Protein AF-A0A963G6X9-F1 (afdb_monomer_lite)

pLDDT: mean 72.25, std 12.32, range [44.31, 86.62]

Structure (mmCIF, N/CA/C/O backbone):
data_AF-A0A963G6X9-F1
#
_entry.id   AF-A0A963G6X9-F1
#
loop_
_atom_site.group_PDB
_atom_site.id
_atom_site.type_symbol
_atom_site.label_atom_id
_atom_site.label_alt_id
_atom_site.label_comp_id
_atom_site.label_asym_id
_atom_site.label_entity_id
_atom_site.label_seq_id
_atom_site.pdbx_PDB_ins_code
_atom_site.Cartn_x
_atom_site.Cartn_y
_atom_site.Cartn_z
_atom_site.occupancy
_atom_site.B_iso_or_equiv
_atom_site.auth_seq_id
_atom_site.auth_comp_id
_atom_site.auth_asym_id
_atom_site.auth_atom_id
_atom_site.pdbx_PDB_model_num
ATOM 1 N N . PHE A 1 1 ? -8.750 -0.004 -19.098 1.00 50.75 1 PHE A N 1
ATOM 2 C CA . PHE A 1 1 ? -9.693 -0.032 -17.960 1.00 50.75 1 PHE A CA 1
ATOM 3 C C . PHE A 1 1 ? -10.117 -1.445 -17.555 1.00 50.75 1 PHE A C 1
ATOM 5 O O . PHE A 1 1 ? -10.132 -1.708 -16.366 1.00 50.75 1 PHE A O 1
ATOM 12 N N . THR A 1 2 ? -10.394 -2.377 -18.476 1.00 56.97 2 THR A N 1
ATOM 13 C CA . THR A 1 2 ? -10.781 -3.769 -18.144 1.00 56.97 2 THR A CA 1
ATOM 14 C C . THR A 1 2 ? -9.677 -4.612 -17.492 1.00 56.97 2 THR A C 1
ATOM 16 O O . THR A 1 2 ? -9.971 -5.350 -16.562 1.00 56.97 2 THR A O 1
ATOM 19 N N . VAL A 1 3 ? -8.413 -4.465 -17.911 1.00 58.00 3 VAL A N 1
ATOM 20 C CA . VAL A 1 3 ? -7.261 -5.170 -17.297 1.00 58.00 3 VAL A CA 1
ATOM 21 C C . VAL A 1 3 ? -7.012 -4.702 -15.859 1.00 58.00 3 VAL A C 1
ATOM 23 O O . VAL A 1 3 ? -6.868 -5.520 -14.960 1.00 58.00 3 VAL A O 1
ATOM 26 N N . ALA A 1 4 ? -7.084 -3.389 -15.618 1.00 52.81 4 ALA A N 1
ATOM 27 C CA . ALA A 1 4 ? -6.879 -2.807 -14.291 1.00 52.81 4 ALA A CA 1
ATOM 28 C C . ALA A 1 4 ? -7.883 -3.305 -13.242 1.00 52.81 4 ALA A C 1
ATOM 30 O O . ALA A 1 4 ? -7.522 -3.435 -12.085 1.00 52.81 4 ALA A O 1
ATOM 31 N N . ALA A 1 5 ? -9.126 -3.608 -13.628 1.00 55.50 5 ALA A N 1
ATOM 32 C CA . ALA A 1 5 ? -10.111 -4.176 -12.707 1.00 55.50 5 ALA A CA 1
ATOM 33 C C . ALA A 1 5 ? -9.874 -5.670 -12.418 1.00 55.50 5 ALA A C 1
ATOM 35 O O . ALA A 1 5 ? -10.227 -6.135 -11.342 1.00 55.50 5 ALA A O 1
ATOM 36 N N . PHE A 1 6 ? -9.292 -6.412 -13.366 1.00 58.31 6 PHE A N 1
ATOM 37 C CA . PHE A 1 6 ? -9.031 -7.849 -13.229 1.00 58.31 6 PHE A CA 1
ATOM 38 C C . PHE A 1 6 ? -7.768 -8.142 -12.415 1.00 58.31 6 PHE A C 1
ATOM 40 O O . PHE A 1 6 ? -7.718 -9.129 -11.692 1.00 58.31 6 PHE A O 1
ATOM 47 N N . GLU A 1 7 ? -6.763 -7.276 -12.531 1.00 59.94 7 GLU A N 1
ATOM 48 C CA . GLU A 1 7 ? -5.471 -7.428 -11.856 1.00 59.94 7 GLU A CA 1
ATOM 49 C C . GLU A 1 7 ? -5.372 -6.621 -10.552 1.00 59.94 7 GLU A C 1
ATOM 51 O O . GLU A 1 7 ? -4.399 -6.768 -9.824 1.00 59.94 7 GLU A O 1
ATOM 56 N N . ALA A 1 8 ? -6.357 -5.775 -10.225 1.00 57.84 8 ALA A N 1
ATOM 57 C CA . ALA A 1 8 ? -6.317 -4.937 -9.018 1.00 57.84 8 ALA A CA 1
ATOM 58 C C . ALA A 1 8 ? -6.275 -5.732 -7.704 1.00 57.84 8 ALA A C 1
ATOM 60 O O . ALA A 1 8 ? -5.845 -5.190 -6.693 1.00 57.84 8 ALA A O 1
ATOM 61 N N . GLU A 1 9 ? -6.716 -6.991 -7.714 1.00 65.44 9 GLU A N 1
ATOM 62 C CA . GLU A 1 9 ? -6.651 -7.889 -6.554 1.00 65.44 9 GLU A CA 1
ATOM 63 C C . GLU A 1 9 ? -5.455 -8.852 -6.614 1.00 65.44 9 GLU A C 1
ATOM 65 O O . GLU A 1 9 ? -5.237 -9.629 -5.683 1.00 65.44 9 GLU A O 1
ATOM 70 N N . ASP A 1 10 ? -4.650 -8.788 -7.679 1.00 79.38 10 ASP A N 1
ATOM 71 C CA . ASP A 1 10 ? -3.333 -9.413 -7.708 1.00 79.38 10 ASP A CA 1
ATOM 72 C C . ASP A 1 10 ? -2.342 -8.494 -6.984 1.00 79.38 10 ASP A C 1
ATOM 74 O O . ASP A 1 10 ? -1.592 -7.716 -7.572 1.00 79.38 10 ASP A O 1
ATOM 78 N N . TRP A 1 11 ? -2.377 -8.553 -5.653 1.00 83.75 11 TRP A N 1
ATOM 79 C CA . TRP A 1 11 ? -1.582 -7.680 -4.785 1.00 83.75 11 TRP A CA 1
ATOM 80 C C . TRP A 1 11 ? -0.067 -7.816 -4.999 1.00 83.75 11 TRP A C 1
ATOM 82 O O . TRP A 1 11 ? 0.686 -6.910 -4.645 1.00 83.75 11 TRP A O 1
ATOM 92 N N . MET A 1 12 ? 0.376 -8.939 -5.572 1.00 82.56 12 MET A N 1
ATOM 93 C CA . MET A 1 12 ? 1.784 -9.249 -5.838 1.00 82.56 12 MET A CA 1
ATOM 94 C C . MET A 1 12 ? 2.144 -9.150 -7.322 1.00 82.56 12 MET A C 1
ATOM 96 O O . MET A 1 12 ? 3.228 -9.584 -7.717 1.00 82.56 12 MET A O 1
ATOM 100 N N . ARG A 1 13 ? 1.261 -8.565 -8.138 1.00 83.62 13 ARG A N 1
ATOM 101 C CA . ARG A 1 13 ? 1.449 -8.414 -9.577 1.00 83.62 13 ARG A CA 1
ATOM 102 C C . ARG A 1 13 ? 2.804 -7.796 -9.909 1.00 83.62 13 ARG A C 1
ATOM 104 O O . ARG A 1 13 ? 3.153 -6.716 -9.429 1.00 83.62 13 ARG A O 1
ATOM 111 N N . ASP A 1 14 ? 3.524 -8.451 -10.810 1.00 80.69 14 ASP A N 1
ATOM 112 C CA . ASP A 1 14 ? 4.787 -7.968 -11.353 1.00 80.69 14 ASP A CA 1
ATOM 113 C C . ASP A 1 14 ? 4.729 -7.969 -12.883 1.00 80.69 14 ASP A C 1
ATOM 115 O O . ASP A 1 14 ? 4.637 -9.018 -13.520 1.00 80.69 14 ASP A O 1
ATOM 119 N N . THR A 1 15 ? 4.767 -6.776 -13.482 1.00 79.44 15 THR A N 1
ATOM 120 C CA . THR A 1 15 ? 4.818 -6.616 -14.943 1.00 79.44 15 THR A CA 1
ATOM 121 C C . THR A 1 15 ? 6.233 -6.402 -15.479 1.00 79.44 15 THR A C 1
ATOM 123 O O . THR A 1 15 ? 6.399 -6.206 -16.682 1.00 79.44 15 THR A O 1
ATOM 126 N N . GLY A 1 16 ? 7.262 -6.448 -14.621 1.00 70.25 16 GLY A N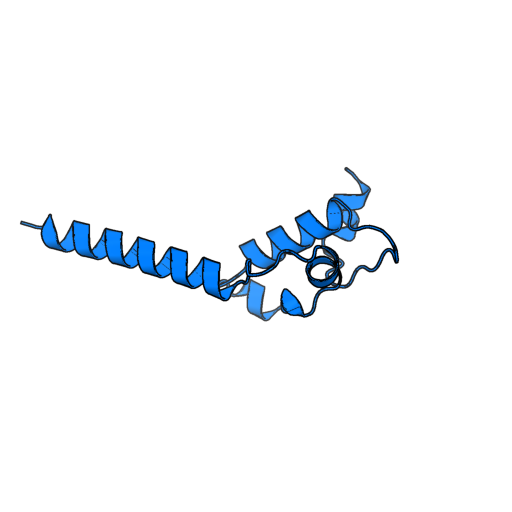 1
ATOM 127 C CA . GLY A 1 16 ? 8.676 -6.399 -15.010 1.00 70.25 16 GLY A CA 1
ATOM 128 C C . GLY A 1 16 ? 9.120 -5.113 -15.723 1.00 70.25 16 GLY A C 1
ATOM 129 O O . GLY A 1 16 ? 10.170 -5.108 -16.365 1.00 70.25 16 GLY A O 1
ATOM 130 N N . GLY A 1 17 ? 8.324 -4.035 -15.658 1.00 78.12 17 GLY A N 1
ATOM 131 C CA . GLY A 1 17 ? 8.506 -2.808 -16.447 1.00 78.12 17 GLY A CA 1
ATOM 132 C C . GLY A 1 17 ? 8.333 -1.506 -15.655 1.00 78.12 17 GLY A C 1
ATOM 133 O O . GLY A 1 17 ? 8.350 -1.496 -14.423 1.00 78.12 17 GLY A O 1
ATOM 134 N N . ILE A 1 18 ? 8.137 -0.388 -16.364 1.00 80.81 18 ILE A N 1
ATOM 135 C CA . ILE A 1 18 ? 7.837 0.925 -15.757 1.00 80.81 18 ILE A CA 1
ATOM 136 C C . ILE A 1 18 ? 6.516 0.826 -14.971 1.00 80.81 18 ILE A C 1
ATOM 138 O O . ILE A 1 18 ? 5.603 0.155 -15.461 1.00 80.81 18 ILE A O 1
ATOM 142 N N . PRO A 1 19 ? 6.404 1.450 -13.782 1.00 82.75 19 PRO A N 1
ATOM 143 C CA . PRO A 1 19 ? 5.159 1.455 -13.022 1.00 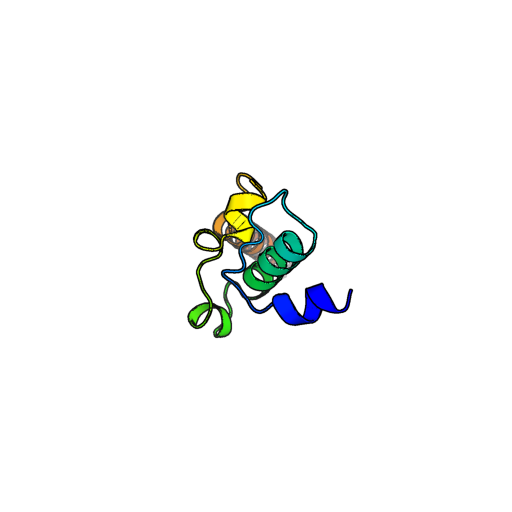82.75 19 PRO A CA 1
ATOM 144 C C . PRO A 1 19 ? 3.988 1.971 -13.864 1.00 82.75 19 PRO A C 1
ATOM 146 O O . PRO A 1 19 ? 4.129 2.946 -14.607 1.00 82.75 19 PRO A O 1
ATOM 149 N N . ASP A 1 20 ? 2.836 1.321 -13.749 1.00 83.44 20 ASP A N 1
ATOM 150 C CA . ASP A 1 20 ? 1.625 1.666 -14.487 1.00 83.44 20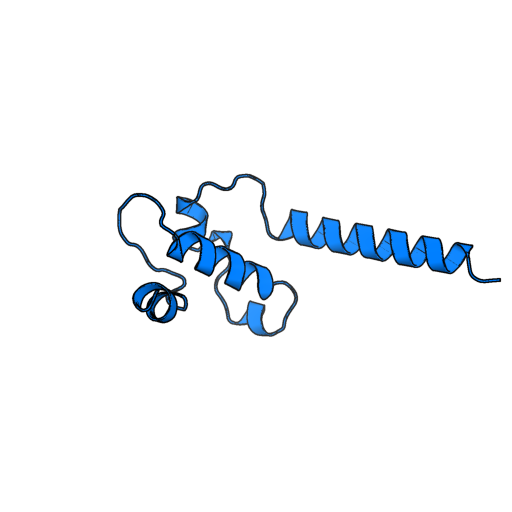 ASP A CA 1
ATOM 151 C C . ASP A 1 20 ? 0.476 2.098 -13.552 1.00 83.44 20 ASP A C 1
ATOM 153 O O . ASP A 1 20 ? 0.589 2.143 -12.326 1.00 83.44 20 ASP A O 1
ATOM 157 N N . TYR A 1 21 ? -0.670 2.454 -14.137 1.00 81.25 21 TYR A N 1
ATOM 158 C CA . TYR A 1 21 ? -1.846 2.869 -13.367 1.00 81.25 21 TYR A CA 1
ATOM 159 C C . TYR A 1 21 ? -2.432 1.759 -12.479 1.00 81.25 21 TYR A C 1
ATOM 161 O O . TYR A 1 21 ? -3.149 2.075 -11.528 1.00 81.25 21 TYR A O 1
ATOM 169 N N . CYS A 1 22 ? -2.159 0.481 -12.763 1.00 82.38 22 CYS A N 1
ATOM 170 C CA . CYS A 1 22 ? -2.573 -0.613 -11.890 1.00 82.38 22 CYS A CA 1
ATOM 171 C C . CYS A 1 22 ? -1.761 -0.593 -10.595 1.00 82.38 22 CYS A C 1
ATOM 173 O O . CYS A 1 22 ? -2.343 -0.788 -9.534 1.00 82.38 22 CYS A O 1
ATOM 175 N N . ASP A 1 23 ? -0.465 -0.273 -10.657 1.00 82.31 23 ASP A N 1
ATOM 176 C CA . ASP A 1 23 ? 0.366 -0.164 -9.454 1.00 82.31 23 ASP A CA 1
ATOM 177 C C . ASP A 1 23 ? -0.175 0.931 -8.510 1.00 82.31 23 ASP A C 1
ATOM 179 O O . ASP A 1 23 ? -0.278 0.735 -7.292 1.00 82.31 23 ASP A O 1
ATOM 183 N N . LEU A 1 24 ? -0.619 2.066 -9.071 1.00 82.31 24 LEU A N 1
ATOM 184 C CA . LEU A 1 24 ? -1.262 3.143 -8.305 1.00 82.31 24 LEU A CA 1
ATOM 185 C C . LEU A 1 24 ? -2.594 2.696 -7.686 1.00 82.31 24 LEU A C 1
ATOM 187 O O . LEU A 1 24 ? -2.862 2.991 -6.520 1.00 82.31 24 LEU A O 1
ATOM 191 N N . LEU A 1 25 ? -3.431 1.989 -8.450 1.00 82.56 25 LEU A N 1
ATOM 192 C CA . LEU A 1 25 ? -4.719 1.489 -7.963 1.00 82.56 25 LEU A CA 1
ATOM 193 C C . LEU A 1 25 ? -4.552 0.461 -6.843 1.00 82.56 25 LEU A C 1
ATOM 195 O O . LEU A 1 25 ? -5.243 0.573 -5.834 1.00 82.56 25 LEU A O 1
ATOM 199 N N . VAL A 1 26 ? -3.625 -0.488 -6.988 1.00 84.62 26 VAL A N 1
ATOM 200 C CA . VAL A 1 26 ? -3.292 -1.487 -5.960 1.00 84.62 26 VAL A CA 1
ATOM 201 C C . VAL A 1 26 ? -2.866 -0.794 -4.666 1.00 84.62 26 VAL A C 1
ATOM 203 O O . VAL A 1 26 ? -3.410 -1.070 -3.596 1.00 84.62 26 VAL A O 1
ATOM 206 N N . THR A 1 27 ? -1.963 0.183 -4.774 1.00 83.06 27 THR A N 1
ATOM 207 C CA . THR A 1 27 ? -1.457 0.940 -3.622 1.00 83.06 27 THR A CA 1
ATOM 208 C C . THR A 1 27 ? -2.573 1.727 -2.929 1.00 83.06 27 THR A C 1
ATOM 210 O O . THR A 1 27 ? -2.731 1.645 -1.711 1.00 83.06 27 THR A O 1
ATOM 213 N N . ALA A 1 28 ? -3.403 2.443 -3.694 1.00 83.38 28 ALA A N 1
ATOM 214 C CA . ALA A 1 28 ? -4.527 3.211 -3.160 1.00 83.38 28 ALA A CA 1
ATOM 215 C C . ALA A 1 28 ? -5.607 2.318 -2.518 1.00 83.38 28 ALA A C 1
ATOM 217 O O . ALA A 1 28 ? -6.177 2.677 -1.486 1.00 83.38 28 ALA A O 1
ATOM 218 N N . GLN A 1 29 ? -5.885 1.144 -3.093 1.00 83.56 29 GLN A N 1
ATOM 219 C CA . GLN A 1 29 ? -6.843 0.195 -2.527 1.00 83.56 29 GLN A CA 1
ATOM 220 C C . GLN A 1 29 ? -6.356 -0.368 -1.196 1.00 83.56 29 GLN A C 1
ATOM 222 O O . GLN A 1 29 ? -7.109 -0.335 -0.221 1.00 83.56 29 GLN A O 1
ATOM 227 N N . LEU A 1 30 ? -5.103 -0.821 -1.114 1.00 85.44 30 LEU A N 1
ATOM 228 C CA . LEU A 1 30 ? -4.550 -1.311 0.148 1.00 85.44 30 LEU A CA 1
ATOM 229 C C . LEU A 1 30 ? -4.518 -0.207 1.210 1.00 85.44 30 LEU A C 1
ATOM 231 O O . LEU A 1 30 ? -4.859 -0.458 2.366 1.00 85.44 30 LEU A O 1
ATOM 235 N N . HIS A 1 31 ? -4.202 1.029 0.807 1.00 82.94 31 HIS A N 1
ATOM 236 C CA . HIS A 1 31 ? -4.250 2.197 1.689 1.00 82.94 31 HIS A CA 1
ATOM 237 C C . HIS A 1 31 ? -5.657 2.432 2.248 1.00 82.94 31 HIS A C 1
ATOM 239 O O . HIS A 1 31 ? -5.828 2.628 3.450 1.00 82.94 31 HIS A O 1
ATOM 245 N N . SER A 1 32 ? -6.685 2.298 1.408 1.00 83.56 32 SER A N 1
ATOM 246 C CA . SER A 1 32 ? -8.081 2.470 1.825 1.00 83.56 32 SER A CA 1
ATOM 247 C C . SER A 1 32 ? -8.554 1.451 2.872 1.00 83.56 32 SER A C 1
ATOM 249 O O . SER A 1 32 ? -9.475 1.745 3.636 1.00 83.56 32 SER A O 1
ATOM 251 N N . PHE A 1 33 ? -7.925 0.269 2.945 1.00 84.75 33 PHE A N 1
ATOM 252 C CA . PHE A 1 33 ? -8.276 -0.768 3.918 1.00 84.75 33 PHE A CA 1
ATOM 253 C C . PHE A 1 33 ? -7.553 -0.621 5.261 1.00 84.75 33 PHE A C 1
ATOM 255 O O . PHE A 1 33 ? -7.941 -1.299 6.218 1.00 84.75 33 PHE A O 1
ATOM 262 N N . LEU A 1 34 ? -6.553 0.258 5.376 1.00 82.25 34 LEU A N 1
ATOM 263 C CA . LEU A 1 34 ? -5.818 0.479 6.623 1.00 82.25 34 LEU A CA 1
ATOM 264 C C . LEU A 1 34 ? -6.761 0.809 7.789 1.00 82.25 34 LEU A C 1
ATOM 266 O O . LEU A 1 34 ? -7.654 1.650 7.684 1.00 82.25 34 LEU A O 1
ATOM 270 N N . GLY A 1 35 ? -6.551 0.135 8.920 1.00 76.75 35 GLY A N 1
ATOM 271 C CA . GLY A 1 35 ? -7.386 0.287 10.117 1.00 76.75 35 GLY A CA 1
ATOM 272 C C . GLY A 1 35 ? -8.735 -0.443 10.062 1.00 76.75 35 GLY A C 1
ATOM 273 O O . GLY A 1 35 ? -9.515 -0.333 11.004 1.00 76.75 35 GLY A O 1
ATOM 274 N N . THR A 1 36 ? -9.025 -1.202 9.001 1.00 82.81 36 THR A N 1
ATOM 275 C CA . THR A 1 36 ? -10.219 -2.061 8.912 1.00 82.81 36 THR A CA 1
ATOM 276 C C . THR A 1 36 ? -9.884 -3.523 9.219 1.00 82.81 36 THR A C 1
ATOM 278 O O . THR A 1 36 ? -8.743 -3.955 9.064 1.00 82.81 36 THR A O 1
ATOM 281 N N . GLU A 1 37 ? -10.887 -4.334 9.574 1.00 82.00 37 GLU A N 1
ATOM 282 C CA . GLU A 1 37 ? -10.706 -5.790 9.731 1.00 82.00 37 GLU A CA 1
ATOM 283 C C . GLU A 1 37 ? -10.209 -6.461 8.443 1.00 82.00 37 GLU A C 1
ATOM 285 O O . GLU A 1 37 ? -9.469 -7.442 8.497 1.00 82.00 37 GLU A O 1
ATOM 290 N N . LYS A 1 38 ? -10.551 -5.894 7.279 1.00 77.69 38 LYS A N 1
ATOM 291 C CA . LYS A 1 38 ? -10.112 -6.405 5.981 1.00 77.69 38 LYS A CA 1
ATOM 292 C C . LYS A 1 38 ? -8.599 -6.265 5.784 1.00 77.69 38 LYS A C 1
ATOM 294 O O . LYS A 1 38 ? -8.013 -7.149 5.172 1.00 77.69 38 LYS A O 1
ATOM 299 N N . ALA A 1 39 ? -7.948 -5.242 6.350 1.00 83.75 39 ALA A N 1
ATOM 300 C CA . ALA A 1 39 ? -6.489 -5.099 6.257 1.00 83.75 39 ALA A CA 1
ATOM 301 C C . ALA A 1 39 ? -5.721 -6.266 6.893 1.00 83.75 39 ALA A C 1
ATOM 303 O O . ALA A 1 39 ? -4.621 -6.565 6.449 1.00 83.75 39 ALA A O 1
ATOM 304 N N . LYS A 1 40 ? -6.296 -6.973 7.877 1.00 83.69 40 LYS A N 1
ATOM 305 C CA . LYS A 1 40 ? -5.653 -8.146 8.502 1.00 83.69 40 LYS A CA 1
ATOM 306 C C . LYS A 1 40 ? -5.522 -9.342 7.553 1.00 83.69 40 LYS A C 1
ATOM 308 O O . LYS A 1 40 ? -4.771 -10.266 7.843 1.00 83.69 40 LYS A O 1
ATOM 313 N N . LEU A 1 41 ? -6.293 -9.349 6.466 1.00 86.56 41 LEU A N 1
ATOM 314 C CA . LEU A 1 41 ? -6.340 -10.424 5.474 1.00 86.56 41 LEU A CA 1
ATOM 315 C C . LEU A 1 41 ? -5.573 -10.074 4.192 1.00 86.56 41 LEU A C 1
ATOM 317 O O . LEU A 1 41 ? -5.568 -10.866 3.253 1.00 86.56 41 LEU A O 1
ATOM 321 N N . LEU A 1 42 ? -4.980 -8.882 4.130 1.00 86.62 42 LEU A N 1
ATOM 322 C CA . LEU A 1 42 ? -4.300 -8.350 2.956 1.00 86.62 42 LEU A CA 1
ATOM 323 C C . LEU A 1 42 ? -2.795 -8.245 3.226 1.00 86.62 42 LEU A C 1
ATOM 325 O O . LEU A 1 42 ? -2.394 -8.115 4.385 1.00 86.62 42 LEU A O 1
ATOM 329 N N . PRO A 1 43 ? -1.955 -8.302 2.179 1.00 86.56 43 PRO A N 1
ATOM 330 C CA . PRO A 1 43 ? -0.522 -8.098 2.343 1.00 86.56 43 PRO A CA 1
ATOM 331 C C . PRO A 1 43 ? -0.220 -6.679 2.825 1.00 86.56 43 PRO A C 1
ATOM 333 O O . PRO A 1 43 ? -0.990 -5.738 2.595 1.00 86.56 43 PRO A O 1
ATOM 336 N N . MET A 1 44 ? 0.927 -6.515 3.481 1.00 83.00 44 MET A N 1
ATOM 337 C CA . MET A 1 44 ? 1.384 -5.193 3.879 1.00 83.00 44 MET A CA 1
ATOM 338 C C . MET A 1 44 ? 1.738 -4.380 2.630 1.00 83.00 44 MET A C 1
ATOM 340 O O . MET A 1 44 ? 2.384 -4.887 1.718 1.00 83.00 44 MET A O 1
ATOM 344 N N . ILE A 1 45 ? 1.351 -3.101 2.589 1.00 83.44 45 ILE A N 1
ATOM 345 C CA . ILE A 1 45 ? 1.583 -2.231 1.419 1.00 83.44 45 ILE A CA 1
ATOM 346 C C . ILE A 1 45 ? 3.059 -2.227 1.015 1.00 83.44 45 ILE A C 1
ATOM 348 O O . ILE A 1 45 ? 3.372 -2.396 -0.161 1.00 83.44 45 ILE A O 1
ATOM 352 N N . SER A 1 46 ? 3.957 -2.128 1.997 1.00 80.69 46 SER A N 1
ATOM 353 C CA . SER A 1 46 ? 5.409 -2.144 1.803 1.00 80.69 46 SER A CA 1
ATOM 354 C C . SER A 1 46 ? 5.963 -3.450 1.229 1.00 80.69 46 SER A C 1
ATOM 356 O O . SER A 1 46 ? 7.082 -3.457 0.730 1.00 80.69 46 SER A O 1
ATOM 358 N N . GLU A 1 47 ? 5.214 -4.550 1.315 1.00 83.81 47 GLU A N 1
ATOM 359 C CA . GLU A 1 47 ? 5.598 -5.854 0.764 1.00 83.81 47 GLU A CA 1
ATOM 360 C C . GLU A 1 47 ? 5.126 -6.032 -0.686 1.00 83.81 47 GLU A C 1
ATOM 362 O O . GLU A 1 47 ? 5.551 -6.973 -1.354 1.00 83.81 47 GLU A O 1
ATOM 367 N N . THR A 1 48 ? 4.266 -5.144 -1.195 1.00 86.06 48 THR A N 1
ATOM 368 C CA . THR A 1 48 ? 3.728 -5.268 -2.555 1.00 86.06 48 THR A CA 1
ATOM 369 C C . THR A 1 48 ? 4.673 -4.708 -3.610 1.00 86.06 48 THR A C 1
ATOM 371 O O . THR A 1 48 ? 5.233 -3.617 -3.471 1.00 86.06 48 THR A O 1
ATOM 374 N N . THR A 1 49 ? 4.794 -5.433 -4.723 1.00 85.88 49 THR A N 1
ATOM 375 C CA . THR A 1 49 ? 5.605 -5.033 -5.880 1.00 85.88 49 THR A CA 1
ATOM 376 C C . THR A 1 49 ? 5.170 -3.673 -6.426 1.00 85.88 49 THR A C 1
ATOM 378 O O . THR A 1 49 ? 6.012 -2.851 -6.779 1.00 85.88 49 THR A O 1
ATOM 381 N N . ALA A 1 50 ? 3.861 -3.405 -6.439 1.00 84.94 50 ALA A N 1
ATOM 382 C CA . ALA A 1 50 ? 3.281 -2.137 -6.871 1.00 84.94 50 ALA A CA 1
ATOM 383 C C . ALA A 1 50 ? 3.825 -0.939 -6.072 1.00 84.94 50 ALA A C 1
ATOM 385 O O . ALA A 1 50 ? 4.269 0.045 -6.662 1.00 84.94 50 ALA A O 1
ATOM 386 N N . TYR A 1 51 ? 3.855 -1.042 -4.741 1.00 83.31 51 TYR A N 1
ATOM 387 C CA . TYR A 1 51 ? 4.364 0.021 -3.875 1.00 83.31 51 TYR A CA 1
ATOM 388 C C . TYR A 1 51 ? 5.863 0.259 -4.073 1.00 83.31 51 TYR A C 1
ATOM 390 O O . TYR A 1 51 ? 6.290 1.398 -4.255 1.00 83.31 51 TYR A O 1
ATOM 398 N N . VAL A 1 52 ? 6.654 -0.820 -4.096 1.00 83.12 52 VAL A N 1
ATOM 399 C CA . VAL A 1 52 ? 8.111 -0.747 -4.299 1.00 83.12 52 VAL A CA 1
ATOM 400 C C . VAL A 1 52 ? 8.445 -0.111 -5.648 1.00 83.12 52 VAL A C 1
ATOM 402 O O . VAL A 1 52 ? 9.371 0.688 -5.746 1.00 83.12 52 VAL A O 1
ATOM 405 N N . ARG A 1 53 ? 7.677 -0.437 -6.691 1.00 85.38 53 ARG A N 1
ATOM 406 C CA . ARG A 1 53 ? 7.886 0.082 -8.046 1.00 8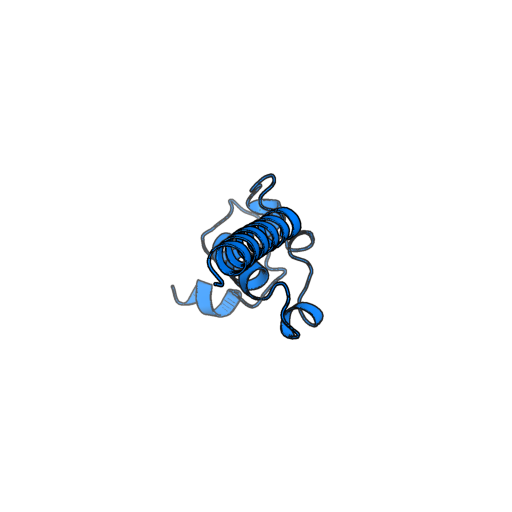5.38 53 ARG A CA 1
ATOM 407 C C . ARG A 1 53 ? 7.549 1.563 -8.177 1.00 85.38 53 ARG A C 1
ATOM 409 O O . ARG A 1 53 ? 8.228 2.254 -8.929 1.00 85.38 53 ARG A O 1
ATOM 416 N N . LEU A 1 54 ? 6.516 2.046 -7.486 1.00 83.44 54 LEU A N 1
ATOM 417 C CA . LEU A 1 54 ? 6.098 3.447 -7.580 1.00 83.44 54 LEU A CA 1
ATOM 418 C C . LEU A 1 54 ? 7.061 4.427 -6.897 1.00 83.44 54 LEU A C 1
ATOM 420 O O . LEU A 1 54 ? 6.977 5.615 -7.197 1.00 83.44 54 LEU A O 1
ATOM 424 N N . ASP A 1 55 ? 7.934 3.953 -5.999 1.00 78.00 55 ASP A N 1
ATOM 425 C CA . ASP A 1 55 ? 8.939 4.769 -5.297 1.00 78.00 55 ASP A CA 1
ATOM 426 C C . ASP A 1 55 ? 8.344 6.059 -4.685 1.00 78.00 55 ASP A C 1
ATOM 428 O O . ASP A 1 55 ? 8.857 7.166 -4.839 1.00 78.00 55 ASP A O 1
ATOM 432 N N . LEU A 1 56 ? 7.189 5.930 -4.018 1.00 70.25 56 LEU A N 1
ATOM 433 C CA . LEU A 1 56 ? 6.381 7.065 -3.538 1.00 70.25 56 LEU A CA 1
ATOM 434 C C . LEU A 1 56 ? 6.965 7.804 -2.315 1.00 70.25 56 LEU A C 1
ATOM 436 O O . LEU A 1 56 ? 6.326 8.725 -1.801 1.00 70.25 56 LEU A O 1
ATOM 440 N N . GLY A 1 57 ? 8.150 7.428 -1.830 1.00 63.69 57 GLY A N 1
ATOM 441 C CA . GLY A 1 57 ? 8.761 8.020 -0.634 1.00 63.69 57 GLY A CA 1
ATOM 442 C C . GLY A 1 57 ? 7.926 7.828 0.644 1.00 63.69 57 GLY A C 1
ATOM 443 O O . GLY A 1 57 ? 7.275 6.802 0.822 1.00 63.69 57 GLY A O 1
ATOM 444 N N . ASP A 1 58 ? 7.927 8.826 1.538 1.00 56.84 58 ASP A N 1
ATOM 445 C CA . ASP A 1 58 ? 7.304 8.805 2.883 1.00 56.84 58 ASP A CA 1
ATOM 446 C C . ASP A 1 58 ? 5.754 8.776 2.907 1.00 56.84 58 ASP A C 1
ATOM 448 O O . ASP A 1 58 ? 5.122 9.029 3.942 1.00 56.84 58 ASP A O 1
ATOM 452 N N . LEU A 1 59 ? 5.102 8.428 1.792 1.00 57.16 59 LEU A N 1
ATOM 453 C CA . LEU A 1 59 ? 3.666 8.116 1.725 1.00 57.16 59 LEU A CA 1
ATOM 454 C C . LEU A 1 59 ? 3.372 6.740 2.344 1.00 57.16 59 LEU A C 1
ATOM 456 O O . LEU A 1 59 ? 2.692 5.884 1.778 1.00 57.16 59 LEU A O 1
ATOM 460 N N . MET A 1 60 ? 3.913 6.529 3.535 1.00 58.53 60 MET A N 1
ATOM 461 C CA . MET A 1 60 ? 3.714 5.336 4.319 1.00 58.53 60 MET A CA 1
ATOM 462 C C . MET A 1 60 ? 2.315 5.339 4.974 1.00 58.53 60 MET A C 1
ATOM 464 O O . MET A 1 60 ? 1.733 6.387 5.279 1.00 58.53 60 MET A O 1
ATOM 468 N N . PRO A 1 61 ? 1.751 4.152 5.245 1.00 55.44 61 PRO A N 1
ATOM 469 C CA . PRO A 1 61 ? 0.527 3.987 6.031 1.00 55.44 61 PRO A CA 1
ATOM 470 C C . PRO A 1 61 ? 0.528 4.766 7.351 1.00 55.44 61 PRO A C 1
ATOM 472 O O . PRO A 1 61 ? -0.481 5.359 7.734 1.00 55.44 61 PRO A O 1
ATOM 475 N N . ASP A 1 62 ? 1.666 4.777 8.041 1.00 55.53 62 ASP A N 1
ATOM 476 C CA . ASP A 1 62 ? 1.830 5.355 9.370 1.00 55.53 62 ASP A CA 1
ATOM 477 C C . ASP A 1 62 ? 1.792 6.889 9.365 1.00 55.53 62 ASP A C 1
ATOM 479 O O . ASP A 1 62 ? 1.211 7.465 10.283 1.00 55.53 62 ASP A O 1
ATOM 483 N N . SER A 1 63 ? 2.314 7.558 8.334 1.00 53.50 63 SER A N 1
ATOM 484 C CA . SER A 1 63 ? 2.224 9.017 8.195 1.00 53.50 63 SER A CA 1
ATOM 485 C C . SER A 1 63 ? 0.784 9.466 7.930 1.00 53.50 63 SER A C 1
ATOM 487 O O . SER A 1 63 ? 0.305 10.419 8.544 1.00 53.50 63 SER A O 1
ATOM 489 N N . SER A 1 64 ? 0.039 8.723 7.107 1.00 52.97 64 SER A N 1
ATOM 490 C CA . SER A 1 64 ? -1.371 9.021 6.815 1.00 52.97 64 SER A CA 1
ATOM 491 C C . SER A 1 64 ? -2.335 8.716 7.973 1.00 52.97 64 SER A C 1
ATOM 493 O O . SER A 1 64 ? -3.290 9.464 8.190 1.00 52.97 64 SER A O 1
ATOM 495 N N . LEU A 1 65 ? -2.099 7.642 8.740 1.00 54.84 65 LEU A N 1
ATOM 496 C CA . LEU A 1 65 ? -2.891 7.311 9.928 1.00 54.84 65 LEU A CA 1
ATOM 497 C C . LEU A 1 65 ? -2.623 8.305 11.057 1.00 54.84 65 LEU A C 1
ATOM 499 O O . LEU A 1 65 ? -3.583 8.834 11.614 1.00 54.84 65 LEU A O 1
ATOM 503 N N . LYS A 1 66 ? -1.349 8.629 11.325 1.00 56.72 66 LYS A N 1
ATOM 504 C CA . LYS A 1 66 ? -0.980 9.672 12.295 1.00 56.72 66 LYS A CA 1
ATOM 505 C C . LYS A 1 66 ? -1.604 11.013 11.935 1.00 56.72 66 LYS A C 1
ATOM 507 O O . LYS A 1 66 ? -2.214 11.633 12.794 1.00 56.72 66 LYS A O 1
ATOM 512 N N . PHE A 1 67 ? -1.553 11.414 10.664 1.00 52.78 67 PHE A N 1
ATOM 513 C CA . PHE A 1 67 ? -2.188 12.650 10.208 1.00 52.78 67 PHE A CA 1
ATOM 514 C C . PHE A 1 67 ? -3.700 12.671 10.487 1.00 52.78 67 PHE A C 1
ATO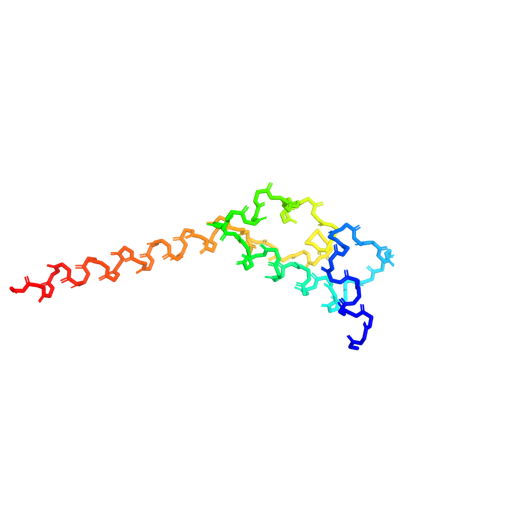M 516 O O . PHE A 1 67 ? -4.225 13.646 11.020 1.00 52.78 67 PHE A O 1
ATOM 523 N N . ARG A 1 68 ? -4.411 11.575 10.188 1.00 57.22 68 ARG A N 1
ATOM 524 C CA . ARG A 1 68 ? -5.857 11.467 10.452 1.00 57.22 68 ARG A CA 1
ATOM 525 C C . ARG A 1 68 ? -6.189 11.474 11.942 1.00 57.22 68 ARG A C 1
ATOM 527 O O . ARG A 1 68 ? -7.242 11.981 12.323 1.00 57.22 68 ARG A O 1
ATOM 534 N N . GLU A 1 69 ? -5.344 10.871 12.768 1.00 61.47 69 GLU A N 1
ATOM 535 C CA . GLU A 1 69 ? -5.523 10.835 14.218 1.00 61.47 69 GLU A CA 1
ATOM 536 C C . GLU A 1 69 ? -5.265 12.213 14.833 1.00 61.47 69 GLU A C 1
ATOM 538 O O . GLU A 1 69 ? -6.111 12.708 15.571 1.00 61.47 69 GLU A O 1
ATOM 543 N N . GLU A 1 70 ? -4.206 12.902 14.404 1.00 61.84 70 GLU A N 1
ATOM 544 C CA . GLU A 1 70 ? -3.913 14.288 14.781 1.00 61.84 70 GLU A CA 1
ATOM 545 C C . GLU A 1 70 ? -5.023 15.262 14.354 1.00 61.84 70 GLU A C 1
ATOM 547 O O . GLU A 1 70 ? -5.379 16.165 15.110 1.00 61.84 70 GLU A O 1
ATOM 552 N N . GLU A 1 71 ? -5.596 15.113 13.155 1.00 58.62 71 GLU A N 1
ATOM 553 C CA . GLU A 1 71 ? -6.744 15.925 12.729 1.00 58.62 71 GLU A CA 1
ATOM 554 C C . GLU A 1 71 ? -7.997 15.634 13.560 1.00 58.62 71 GLU A C 1
ATOM 556 O O . GLU A 1 71 ? -8.704 16.562 13.956 1.00 58.62 71 GLU A O 1
ATOM 561 N N . ARG A 1 72 ? -8.260 14.362 13.878 1.00 61.59 72 ARG A N 1
ATOM 562 C CA . ARG A 1 72 ? -9.391 13.970 14.729 1.00 61.59 72 ARG A CA 1
ATOM 563 C C . ARG A 1 72 ? -9.236 14.510 16.148 1.00 61.59 72 ARG A C 1
ATOM 565 O O . ARG A 1 72 ? -10.213 14.970 16.733 1.00 61.59 72 ARG A O 1
ATOM 572 N N . GLU A 1 73 ? -8.021 14.495 16.680 1.00 69.12 73 GLU A N 1
ATOM 573 C CA . GLU A 1 73 ? -7.701 15.021 18.003 1.00 69.12 73 GLU A CA 1
ATOM 574 C C . GLU A 1 73 ? -7.836 16.550 18.040 1.00 69.12 73 GLU A C 1
ATOM 576 O O . GLU A 1 73 ? -8.439 17.087 18.966 1.00 69.12 73 GLU A O 1
ATOM 581 N N . LYS A 1 74 ? -7.403 17.257 16.986 1.00 57.66 74 LYS A N 1
ATOM 582 C CA . LYS A 1 74 ? -7.628 18.707 16.832 1.00 57.66 74 LYS A CA 1
ATOM 583 C C . LYS A 1 74 ? -9.114 19.064 16.768 1.00 57.66 74 LYS A C 1
ATOM 585 O O . LYS A 1 74 ? -9.524 20.034 17.401 1.00 57.66 74 LYS A O 1
ATOM 590 N N . ILE A 1 75 ? -9.921 18.286 16.041 1.00 68.44 75 ILE A N 1
ATOM 591 C CA . ILE A 1 75 ? -11.380 18.478 15.983 1.00 68.44 75 ILE A CA 1
ATOM 592 C C . ILE A 1 75 ? -12.000 18.227 17.362 1.00 68.44 75 ILE A C 1
ATOM 594 O O . ILE A 1 75 ? -12.738 19.074 17.853 1.00 68.44 75 ILE A O 1
ATOM 598 N N . SER A 1 76 ? -11.638 17.129 18.031 1.00 68.56 76 SER A N 1
ATOM 599 C CA . SER A 1 76 ? -12.149 16.803 19.368 1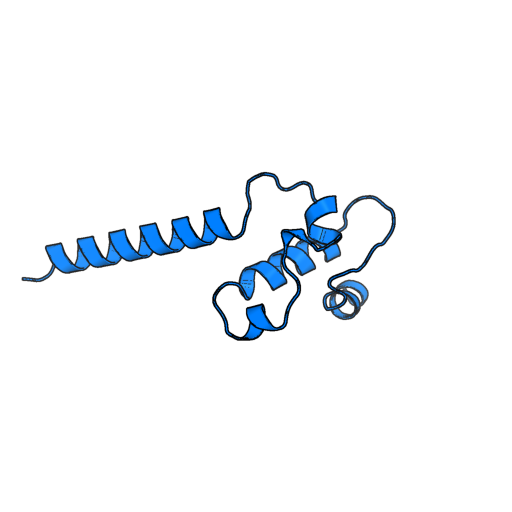.00 68.56 76 SER A CA 1
ATOM 600 C C . SER A 1 76 ? -11.773 17.853 20.417 1.00 68.56 76 SER A C 1
ATOM 602 O O . SER A 1 76 ? -12.590 18.181 21.275 1.00 68.56 76 SER A O 1
ATOM 604 N N . GLN A 1 77 ? -10.556 18.398 20.361 1.00 67.81 77 GLN A N 1
ATOM 605 C CA . GLN A 1 77 ? -10.121 19.476 21.250 1.00 67.81 77 GLN A CA 1
ATOM 606 C C . GLN A 1 77 ? -10.870 20.780 20.963 1.00 67.81 77 GLN A C 1
ATOM 608 O O . GLN A 1 77 ? -11.285 21.462 21.899 1.00 67.81 77 GLN A O 1
ATOM 613 N N . ALA A 1 78 ? -11.083 21.121 19.689 1.00 66.31 78 ALA A N 1
ATOM 614 C CA . ALA A 1 78 ? -11.881 22.284 19.312 1.00 66.31 78 ALA A CA 1
ATOM 615 C C . ALA A 1 78 ? -13.341 22.148 19.783 1.00 66.31 78 ALA A C 1
ATOM 617 O O . ALA A 1 78 ? -13.887 23.099 20.337 1.00 66.31 78 ALA A O 1
ATOM 618 N N . GLU A 1 79 ? -13.947 20.966 19.639 1.00 67.31 79 GLU A N 1
ATOM 619 C CA . GLU A 1 79 ? -15.288 20.658 20.154 1.00 67.31 79 GLU A CA 1
ATOM 620 C C . GLU A 1 79 ? -15.349 20.753 21.686 1.00 67.31 79 GLU A C 1
ATOM 622 O O . GLU A 1 79 ? -16.280 21.347 22.220 1.00 67.31 79 GLU A O 1
ATOM 627 N N . ALA A 1 80 ? -14.336 20.258 22.405 1.00 69.69 80 ALA A N 1
ATOM 628 C CA . ALA A 1 80 ? -14.264 20.347 23.866 1.00 69.69 80 ALA A CA 1
ATOM 629 C C . ALA A 1 80 ? -14.115 21.790 24.384 1.00 69.69 80 ALA A C 1
ATOM 631 O O . ALA A 1 80 ? -14.608 22.105 25.464 1.00 69.69 80 ALA A O 1
ATOM 632 N N . LEU A 1 81 ? -13.452 22.666 23.623 1.00 73.31 81 LEU A N 1
ATOM 633 C CA . LEU A 1 81 ? -13.315 24.094 23.938 1.00 73.31 81 LEU A CA 1
ATOM 634 C C . LEU A 1 81 ? -14.568 24.907 23.579 1.00 73.31 81 LEU A C 1
ATOM 636 O O . LEU A 1 81 ? -14.822 25.940 24.196 1.00 73.31 81 LEU A O 1
ATOM 640 N N . LEU A 1 82 ? -15.329 24.460 22.576 1.00 64.81 82 LEU A N 1
ATOM 641 C CA . LEU A 1 82 ? -16.594 25.066 22.143 1.00 64.81 82 LEU A CA 1
ATOM 642 C C . LEU A 1 82 ? -17.807 24.563 22.941 1.00 64.81 82 LEU A C 1
ATOM 644 O O . LEU A 1 82 ? -18.875 25.172 22.859 1.00 64.81 82 LEU A O 1
ATOM 648 N N . ASN A 1 83 ? -17.648 23.496 23.726 1.00 44.31 83 ASN A N 1
ATOM 649 C CA . ASN A 1 83 ? -18.661 23.012 24.654 1.00 44.31 83 ASN A CA 1
ATOM 650 C C . ASN A 1 83 ? -18.740 23.938 25.886 1.00 44.31 83 ASN A C 1
ATOM 652 O O . ASN A 1 83 ? -17.984 23.797 26.849 1.00 44.31 83 ASN A O 1
ATOM 656 N N . ILE A 1 84 ? -19.672 24.895 25.822 1.00 50.50 84 ILE A N 1
ATOM 657 C CA . ILE A 1 84 ? -20.376 25.455 26.989 1.00 50.50 84 ILE A CA 1
ATOM 658 C C . ILE A 1 84 ? -21.414 24.430 27.449 1.00 50.50 84 ILE A C 1
ATOM 660 O O . ILE A 1 84 ? -22.086 23.855 26.563 1.00 50.50 84 ILE A O 1
#

Secondary structure (DSSP, 8-state):
-HHHHHHTT-TT---SSS--HHHHHHHHHHHHHTTSGGGGGS--GGGSHHHHHHT-TT--HHHHHHHHHHHHHHHHHHHHHH--

Sequence (84 aa):
FTVAAFEAEDWMRDTGGIPDYCDLLVTAQLHSFLGTEKAKLLPMISETTAYVRLDLGDLMPDSSLKFREEEREKISQAEALLNI

Foldseek 3Di:
DVVLVVCLQVQQDDPPDQQDVSLVSNLVVLLVCPPHPVNVVDDASVPHPSNVRVCPPPPHSVVVVVVVVVVVVVVVVVVVVVPD

Radius of gyration: 16.7 Å; chains: 1; bounding box: 29×36×45 Å